Protein AF-A0AB37DL74-F1 (afdb_monomer)

Radius of gyration: 13.84 Å; Cα contacts (8 Å, |Δi|>4): 69; chains: 1; bounding box: 31×26×39 Å

Nearest PDB structures (foldseek):
  4nqi-assembly2_D  TM=4.774E-01  e=4.398E+00  Dictyostelium discoideum
  8px9-assembly1_B  TM=3.432E-01  e=8.573E+00  Escherichia coli

Mean predicted aligned error: 6.15 Å

Secondary structure (DSSP, 8-state):
---TTHHHHHHHHHHHTTS-HHHHHHHHHHHHHHHHHHHS-HHHHHHHHHHHHHHHTTS-HHHHHHHHHHHHHHTTT-TTHHHHHHHHHHH-HHHHHHHTT-

pLDDT: mean 83.21, std 12.65, range [34.47, 96.19]

Structure (mmCIF, N/CA/C/O backbone):
data_AF-A0AB37DL74-F1
#
_entry.id   AF-A0AB37DL74-F1
#
loop_
_atom_site.group_PDB
_atom_site.id
_atom_site.type_symbol
_atom_site.label_atom_id
_atom_site.label_alt_id
_atom_site.label_comp_id
_atom_site.label_asym_id
_atom_site.label_entity_id
_atom_site.label_seq_id
_atom_site.pdbx_PDB_ins_code
_atom_site.Cartn_x
_atom_site.Cartn_y
_atom_site.Cartn_z
_atom_site.occupancy
_atom_site.B_iso_or_equiv
_atom_site.auth_seq_id
_atom_site.auth_comp_id
_atom_site.auth_asym_id
_atom_site.auth_atom_id
_atom_site.pdbx_PDB_model_num
ATOM 1 N N . MET A 1 1 ? 14.207 -5.411 -26.089 1.00 34.47 1 MET A N 1
ATOM 2 C CA . MET A 1 1 ? 12.855 -6.008 -26.113 1.00 34.47 1 MET A CA 1
ATOM 3 C C . 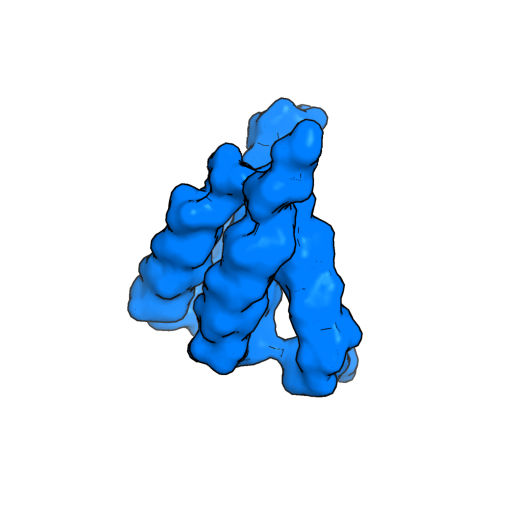MET A 1 1 ? 12.403 -6.090 -24.657 1.00 34.47 1 MET A C 1
AT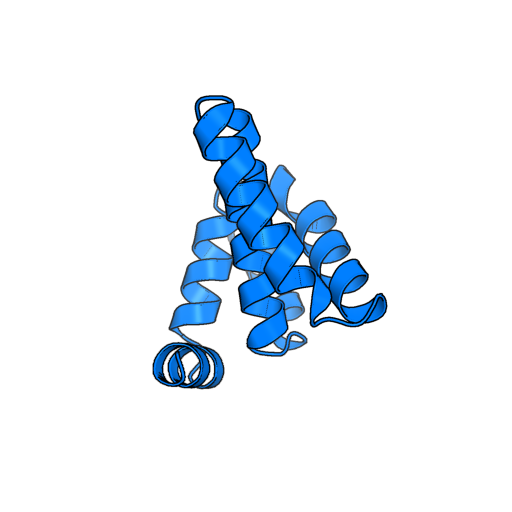OM 5 O O . MET A 1 1 ? 12.766 -7.039 -23.984 1.00 34.47 1 MET A O 1
ATOM 9 N N . ASN A 1 2 ? 11.749 -5.042 -24.133 1.00 41.97 2 ASN A N 1
ATOM 10 C CA . ASN A 1 2 ? 11.287 -4.991 -22.735 1.00 41.97 2 ASN A CA 1
ATOM 11 C C . ASN A 1 2 ? 9.992 -5.801 -22.609 1.00 41.97 2 ASN A C 1
ATOM 13 O O . ASN A 1 2 ? 8.898 -5.262 -22.754 1.00 41.97 2 ASN A O 1
ATOM 17 N N . ILE A 1 3 ? 10.126 -7.109 -22.409 1.00 47.41 3 ILE A N 1
ATOM 18 C CA . ILE A 1 3 ? 8.995 -8.006 -22.117 1.00 47.41 3 ILE A CA 1
ATOM 19 C C . ILE A 1 3 ? 8.638 -7.973 -20.616 1.00 47.41 3 ILE A C 1
ATOM 21 O O . ILE A 1 3 ? 7.583 -8.445 -20.221 1.00 47.41 3 ILE A O 1
ATOM 25 N N . GLU A 1 4 ? 9.434 -7.290 -19.788 1.00 55.28 4 GLU A N 1
ATOM 26 C CA . GLU A 1 4 ? 9.297 -7.264 -18.322 1.00 55.28 4 GLU A CA 1
ATOM 27 C C . GLU A 1 4 ? 8.129 -6.426 -17.769 1.00 55.28 4 GLU A C 1
ATOM 29 O O . GLU A 1 4 ? 7.935 -6.378 -16.561 1.00 55.28 4 GLU A O 1
ATOM 34 N N . SER A 1 5 ? 7.319 -5.762 -18.598 1.00 63.59 5 SER A N 1
ATOM 35 C CA . SER A 1 5 ? 6.305 -4.830 -18.074 1.00 63.59 5 SER A CA 1
ATOM 36 C C . SER A 1 5 ? 4.886 -5.402 -18.037 1.00 63.59 5 SER A C 1
ATOM 38 O O . SER A 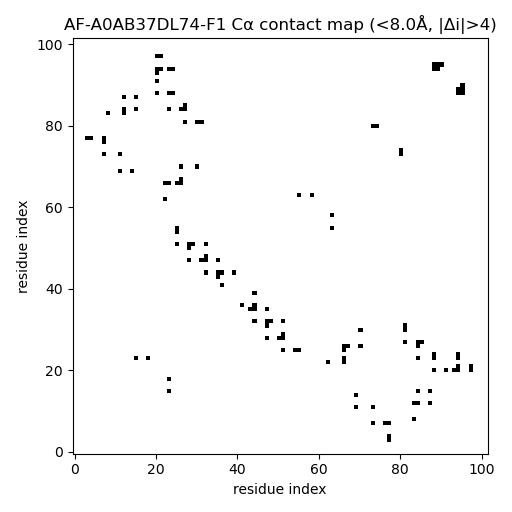1 5 ? 4.207 -5.251 -17.033 1.00 63.59 5 SER A O 1
ATOM 40 N N . LYS A 1 6 ? 4.392 -6.062 -19.094 1.00 75.56 6 LYS A N 1
ATOM 41 C CA . LYS A 1 6 ? 2.948 -6.376 -19.189 1.00 75.56 6 LYS A CA 1
ATOM 42 C C . LYS A 1 6 ? 2.491 -7.502 -18.261 1.00 75.56 6 LYS A C 1
ATOM 44 O O . LYS A 1 6 ? 1.425 -7.382 -17.667 1.00 75.56 6 LYS A O 1
ATOM 49 N N . GLU A 1 7 ? 3.280 -8.564 -18.133 1.00 83.31 7 GLU A N 1
ATOM 50 C CA . GLU A 1 7 ? 2.946 -9.702 -17.264 1.00 83.31 7 GLU A CA 1
ATOM 51 C C . GLU A 1 7 ? 3.015 -9.303 -15.788 1.00 83.31 7 GLU A C 1
ATOM 53 O O . GLU A 1 7 ? 2.071 -9.536 -15.043 1.00 83.31 7 GLU A O 1
ATOM 58 N N . VAL A 1 8 ? 4.067 -8.581 -15.392 1.00 83.81 8 VAL A N 1
ATOM 59 C CA . VAL A 1 8 ? 4.230 -8.084 -14.017 1.00 83.81 8 VAL A CA 1
ATOM 60 C C . VAL A 1 8 ? 3.144 -7.063 -13.652 1.00 83.81 8 VAL A C 1
ATOM 62 O O . VAL A 1 8 ? 2.627 -7.091 -12.536 1.00 83.81 8 VAL A O 1
ATOM 65 N N . ILE A 1 9 ? 2.743 -6.196 -14.593 1.00 84.56 9 ILE A N 1
ATOM 66 C CA . ILE A 1 9 ? 1.599 -5.289 -14.404 1.00 84.56 9 ILE A CA 1
ATOM 67 C C . ILE A 1 9 ? 0.308 -6.087 -14.208 1.00 84.56 9 ILE A C 1
ATOM 69 O O . ILE A 1 9 ? -0.448 -5.788 -13.289 1.00 84.56 9 ILE A O 1
ATOM 73 N N . PHE A 1 10 ? 0.060 -7.113 -15.026 1.00 87.50 10 PHE A N 1
ATOM 74 C CA . PHE A 1 10 ? -1.134 -7.949 -14.900 1.00 87.50 10 PHE A CA 1
ATOM 75 C C . PHE A 1 10 ? -1.174 -8.722 -13.570 1.00 87.50 10 PHE A C 1
ATOM 77 O O . PHE A 1 10 ? -2.228 -8.807 -12.936 1.00 87.50 10 PHE A O 1
ATOM 84 N N . GLU A 1 11 ? -0.036 -9.250 -13.113 1.00 90.06 11 GLU A N 1
ATOM 85 C CA . GLU A 1 11 ? 0.102 -9.887 -11.796 1.00 90.06 11 GLU A CA 1
ATOM 86 C C . GLU A 1 11 ? -0.187 -8.906 -10.651 1.00 90.06 11 GLU A C 1
ATOM 88 O O . GLU A 1 11 ? -0.906 -9.251 -9.705 1.00 90.06 11 GLU A O 1
ATOM 93 N N . LEU A 1 12 ? 0.332 -7.673 -10.740 1.00 90.12 12 LEU A N 1
ATOM 94 C CA . LEU A 1 12 ? 0.022 -6.634 -9.762 1.00 90.12 12 LEU A CA 1
ATOM 95 C C . LEU A 1 12 ? -1.474 -6.312 -9.784 1.00 90.12 12 LEU A C 1
ATOM 97 O O . LEU A 1 12 ? -2.112 -6.347 -8.738 1.00 90.12 12 LEU A O 1
ATOM 101 N N . GLU A 1 13 ? -2.043 -5.996 -10.948 1.00 88.56 13 GLU A N 1
ATOM 102 C CA . GLU A 1 13 ? -3.462 -5.646 -11.070 1.00 88.56 13 GLU A CA 1
ATOM 103 C C . GLU A 1 13 ? -4.363 -6.767 -10.544 1.00 88.56 13 GLU A C 1
ATOM 105 O O . GLU A 1 13 ? -5.367 -6.489 -9.894 1.00 88.56 13 GLU A O 1
ATOM 110 N N . SER A 1 14 ? -3.990 -8.029 -10.774 1.00 90.50 14 SER A N 1
ATOM 111 C CA . SER A 1 14 ? -4.696 -9.188 -10.223 1.00 90.50 14 SER A CA 1
ATOM 112 C C . SER A 1 14 ? -4.623 -9.218 -8.697 1.00 90.50 14 SER A C 1
ATOM 114 O O . SER A 1 14 ? -5.651 -9.389 -8.050 1.00 90.50 14 SER A O 1
ATOM 116 N N . SER A 1 15 ? -3.447 -8.957 -8.119 1.00 91.31 15 SER A N 1
ATOM 117 C CA . SER A 1 15 ? -3.269 -8.860 -6.663 1.00 91.31 15 SER A CA 1
ATOM 118 C C . SER A 1 15 ? -4.085 -7.706 -6.063 1.00 91.31 15 SER A C 1
ATOM 120 O O . SER A 1 15 ? -4.698 -7.858 -5.011 1.00 91.31 15 SER A O 1
ATOM 122 N N . LEU A 1 16 ? -4.145 -6.555 -6.743 1.00 90.12 16 LEU A N 1
ATOM 123 C CA . LEU A 1 16 ? -4.886 -5.369 -6.296 1.00 90.12 16 LEU A CA 1
ATOM 124 C C . LEU A 1 16 ? -6.411 -5.560 -6.306 1.00 90.12 16 LEU A C 1
ATOM 126 O O . LEU A 1 16 ? -7.105 -4.880 -5.551 1.00 90.12 16 LEU A O 1
ATOM 130 N N . ARG A 1 17 ? -6.951 -6.487 -7.109 1.00 89.00 17 ARG A N 1
ATOM 131 C CA . ARG A 1 17 ? -8.391 -6.827 -7.097 1.00 89.00 17 ARG A CA 1
ATOM 132 C C . ARG A 1 17 ? -8.856 -7.426 -5.784 1.00 89.00 17 ARG A C 1
ATOM 134 O O . ARG A 1 17 ? -10.034 -7.337 -5.461 1.00 89.00 17 ARG A O 1
ATOM 141 N N . GLU A 1 18 ? -7.944 -8.021 -5.029 1.00 90.50 18 GLU A N 1
ATOM 142 C CA . GLU A 1 18 ? -8.264 -8.581 -3.723 1.00 90.50 18 GLU A CA 1
ATOM 143 C C . GLU A 1 18 ? -8.298 -7.510 -2.630 1.00 90.50 18 GLU A C 1
ATOM 145 O O . GLU A 1 18 ? -8.711 -7.806 -1.511 1.00 90.50 18 GLU A O 1
ATOM 150 N N . PHE A 1 19 ? -7.820 -6.292 -2.899 1.00 90.62 19 PHE A N 1
ATOM 151 C CA . PHE A 1 19 ? -7.715 -5.231 -1.904 1.00 90.62 19 PHE A CA 1
ATOM 152 C C . PHE A 1 19 ? -9.025 -4.457 -1.808 1.00 90.62 19 PHE A C 1
ATOM 154 O O . PHE A 1 19 ? -9.635 -4.079 -2.807 1.00 90.62 19 PHE A O 1
ATOM 161 N N . THR A 1 20 ? -9.413 -4.140 -0.580 1.00 90.69 20 THR A N 1
ATOM 162 C CA . THR A 1 20 ? -10.414 -3.105 -0.323 1.00 90.69 20 THR A CA 1
ATOM 163 C C . THR A 1 20 ? -9.838 -1.719 -0.639 1.00 90.69 20 THR A C 1
ATOM 165 O O . THR A 1 20 ? -8.622 -1.518 -0.607 1.00 90.69 20 THR A O 1
ATOM 168 N N . ALA A 1 21 ? -10.692 -0.727 -0.908 1.00 88.12 21 ALA A N 1
ATOM 169 C CA . ALA A 1 21 ? -10.234 0.642 -1.170 1.00 88.12 21 ALA A CA 1
ATOM 170 C C . ALA A 1 21 ? -9.309 1.217 -0.064 1.00 88.12 21 ALA A C 1
ATOM 172 O O . ALA A 1 21 ? -8.269 1.777 -0.421 1.00 88.12 21 ALA A O 1
ATOM 173 N N . PRO A 1 22 ? -9.584 1.019 1.245 1.00 90.75 22 PRO A N 1
ATOM 174 C CA . PRO A 1 22 ? -8.654 1.411 2.307 1.00 90.75 22 PRO A CA 1
ATOM 175 C C . PRO A 1 22 ? -7.300 0.682 2.244 1.00 90.75 22 PRO A C 1
ATOM 177 O O . PRO A 1 22 ? -6.257 1.275 2.506 1.00 90.75 22 PRO A O 1
ATOM 180 N N . GLU A 1 23 ? -7.270 -0.602 1.873 1.00 93.00 23 GLU A N 1
ATOM 181 C CA . GLU A 1 23 ? -6.007 -1.344 1.736 1.00 93.00 23 GLU A CA 1
ATOM 182 C C . GLU A 1 23 ? -5.180 -0.850 0.540 1.00 93.00 23 GLU A C 1
ATOM 184 O O . GLU A 1 23 ? -3.950 -0.808 0.621 1.00 93.00 23 GLU A O 1
ATOM 189 N N . VAL A 1 24 ? -5.831 -0.441 -0.556 1.00 91.94 24 VAL A N 1
ATOM 190 C CA . VAL A 1 24 ? -5.156 0.209 -1.694 1.00 91.94 24 VAL A CA 1
ATOM 191 C C . VAL A 1 24 ? -4.551 1.547 -1.264 1.00 91.94 24 VAL A C 1
ATOM 193 O O . VAL A 1 24 ? -3.405 1.840 -1.608 1.00 91.94 24 VAL A O 1
ATOM 196 N N . GLU A 1 25 ? -5.270 2.341 -0.467 1.00 90.25 25 GLU A N 1
ATOM 197 C CA . GLU A 1 25 ? -4.737 3.585 0.099 1.00 90.25 25 GLU A CA 1
ATOM 198 C C . GLU A 1 25 ? -3.535 3.327 1.020 1.00 90.25 25 GLU A C 1
ATOM 200 O O . GLU A 1 25 ? -2.502 3.990 0.903 1.00 90.25 25 GLU A O 1
ATOM 205 N N . LEU A 1 26 ? -3.626 2.311 1.883 1.00 93.44 26 LEU A N 1
ATOM 206 C CA . LEU A 1 26 ? -2.528 1.908 2.759 1.00 93.44 26 LEU A CA 1
ATOM 207 C C . LEU A 1 26 ? -1.282 1.511 1.947 1.00 93.44 26 LEU A C 1
ATOM 209 O O . LEU A 1 26 ? -0.165 1.878 2.322 1.00 93.44 26 LEU A O 1
ATOM 213 N N . LEU A 1 27 ? -1.458 0.810 0.821 1.00 93.81 27 LEU A N 1
ATOM 214 C CA . LEU A 1 27 ? -0.370 0.469 -0.099 1.00 93.81 27 LEU A CA 1
ATOM 215 C C . LEU A 1 27 ? 0.232 1.713 -0.766 1.00 93.81 27 LEU A C 1
ATOM 217 O O . LEU A 1 27 ? 1.457 1.828 -0.827 1.00 93.81 27 LEU A O 1
ATOM 221 N N . LEU A 1 28 ? -0.587 2.667 -1.214 1.00 91.44 28 LEU A N 1
ATOM 222 C CA . LEU A 1 28 ? -0.113 3.930 -1.792 1.00 91.44 28 LEU A CA 1
ATOM 223 C C . LEU A 1 28 ? 0.726 4.741 -0.801 1.00 91.44 28 LEU A C 1
ATOM 225 O O . LEU A 1 28 ? 1.817 5.202 -1.148 1.00 91.44 28 LEU A O 1
ATOM 229 N N . LEU A 1 29 ? 0.257 4.868 0.442 1.00 91.06 29 LEU A N 1
ATOM 230 C CA . LEU A 1 29 ? 0.997 5.534 1.514 1.00 91.06 29 LEU A CA 1
ATOM 231 C C . LEU A 1 29 ? 2.304 4.804 1.832 1.00 91.06 29 LEU A C 1
ATOM 233 O O . LEU A 1 29 ? 3.337 5.451 2.017 1.00 91.06 29 LEU A O 1
ATOM 237 N N . HIS A 1 30 ? 2.288 3.466 1.834 1.00 92.06 30 HIS A N 1
ATOM 238 C CA . HIS A 1 30 ? 3.496 2.668 2.032 1.00 92.06 30 HIS A CA 1
ATOM 239 C C . HIS A 1 30 ? 4.542 2.937 0.940 1.00 92.06 30 HIS A C 1
ATOM 241 O O . HIS A 1 30 ? 5.708 3.174 1.258 1.00 92.06 30 HIS A O 1
ATOM 247 N N . CYS A 1 31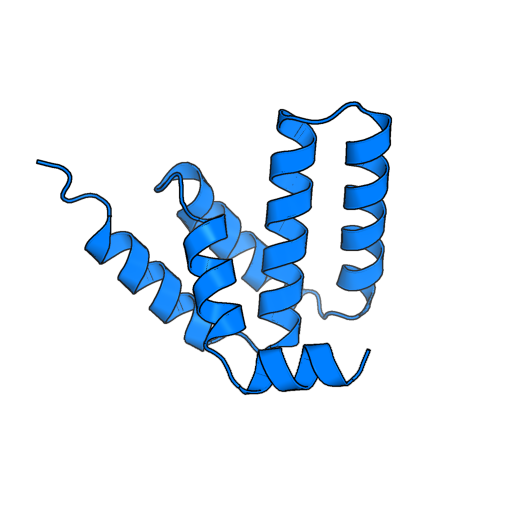 ? 4.121 2.988 -0.328 1.00 89.25 31 CYS A N 1
ATOM 248 C CA . CYS A 1 31 ? 4.996 3.326 -1.454 1.00 89.25 31 CYS A CA 1
ATOM 249 C C . CYS A 1 31 ? 5.584 4.722 -1.320 1.00 89.25 31 CYS A C 1
ATOM 251 O O . CYS A 1 31 ? 6.781 4.924 -1.526 1.00 89.25 31 CYS A O 1
ATOM 253 N N . TYR A 1 32 ? 4.733 5.690 -0.983 1.00 86.56 32 TYR A N 1
ATOM 254 C CA . TYR A 1 32 ? 5.140 7.078 -0.879 1.00 86.56 32 TYR A CA 1
ATOM 255 C C . TYR A 1 32 ? 6.182 7.258 0.227 1.00 86.56 32 TYR A C 1
ATOM 257 O O . TYR A 1 32 ? 7.219 7.879 -0.004 1.00 86.56 32 TYR A O 1
ATOM 265 N N . TYR A 1 33 ? 5.960 6.659 1.399 1.00 86.94 33 TYR A N 1
ATOM 266 C CA . TYR A 1 33 ? 6.935 6.629 2.488 1.00 86.94 33 TYR A CA 1
ATOM 267 C C . TYR A 1 33 ? 8.247 5.941 2.071 1.00 86.94 33 TYR A C 1
ATOM 269 O O . TYR A 1 33 ? 9.313 6.540 2.217 1.00 86.94 33 TYR A O 1
ATOM 277 N N . ALA A 1 34 ? 8.186 4.737 1.496 1.00 86.62 34 ALA A N 1
ATOM 278 C CA . ALA A 1 34 ? 9.382 3.981 1.126 1.00 86.62 34 ALA A CA 1
ATOM 279 C C . ALA A 1 34 ? 10.227 4.692 0.052 1.00 86.62 34 ALA A C 1
ATOM 281 O O . ALA A 1 34 ? 11.458 4.647 0.083 1.00 86.62 34 ALA A O 1
ATOM 282 N N . ASN A 1 35 ? 9.585 5.402 -0.880 1.00 83.38 35 ASN A N 1
ATOM 283 C CA . ASN A 1 35 ? 10.289 6.236 -1.851 1.00 83.38 35 ASN A CA 1
ATOM 284 C C . ASN A 1 35 ? 10.832 7.530 -1.215 1.00 83.38 35 ASN A C 1
ATOM 286 O O . ASN A 1 35 ? 11.937 7.972 -1.533 1.00 83.38 35 ASN A O 1
ATOM 290 N N . SER A 1 36 ? 10.090 8.113 -0.268 1.00 80.75 36 SER A N 1
ATOM 291 C CA . SER A 1 36 ? 10.511 9.302 0.484 1.00 80.75 36 SER A CA 1
ATOM 292 C C . SER A 1 36 ? 11.790 9.062 1.284 1.00 80.75 36 SER A C 1
ATOM 294 O O . SER A 1 36 ? 12.639 9.949 1.334 1.00 80.75 36 SER A O 1
ATOM 296 N N . GLU A 1 37 ? 11.966 7.873 1.868 1.00 79.19 37 GLU A N 1
ATOM 297 C CA . GLU A 1 37 ? 13.205 7.499 2.570 1.00 79.19 37 GLU A CA 1
ATOM 298 C C . GLU A 1 37 ? 14.438 7.497 1.660 1.00 79.19 37 GLU A C 1
ATOM 300 O O . GLU A 1 37 ? 15.546 7.742 2.136 1.00 79.19 37 GLU A O 1
ATOM 305 N N . LYS A 1 38 ? 14.255 7.255 0.357 1.00 77.50 38 LYS A N 1
ATOM 306 C CA . LYS A 1 38 ? 15.344 7.216 -0.627 1.00 77.50 38 LYS A CA 1
ATOM 307 C C . LYS A 1 38 ? 15.667 8.591 -1.217 1.00 77.50 38 LYS A C 1
ATOM 309 O O . LYS A 1 38 ? 16.809 8.819 -1.602 1.00 77.50 38 LYS A O 1
ATOM 314 N N . GLN A 1 39 ? 14.677 9.484 -1.325 1.00 75.00 39 GLN A N 1
ATOM 315 C CA . GLN A 1 39 ? 14.787 10.705 -2.142 1.00 75.00 39 GLN A CA 1
ATOM 316 C C . GLN A 1 39 ? 14.674 12.027 -1.368 1.00 75.00 39 GLN A C 1
ATOM 318 O O . GLN A 1 39 ? 15.127 13.059 -1.863 1.00 75.00 39 GLN A O 1
ATOM 323 N N . LEU A 1 40 ? 14.055 12.044 -0.183 1.00 76.94 40 LEU A N 1
ATOM 324 C CA . LEU A 1 40 ? 13.766 13.286 0.541 1.00 76.94 40 LEU A CA 1
ATOM 325 C C . LEU A 1 40 ? 14.754 13.557 1.680 1.00 76.94 40 LEU A C 1
ATOM 327 O O . LEU A 1 40 ? 15.476 12.686 2.160 1.00 76.94 40 LEU A O 1
ATOM 331 N N . THR A 1 41 ? 14.749 14.802 2.165 1.00 79.12 41 THR A N 1
ATOM 332 C CA . THR A 1 41 ? 15.442 15.155 3.408 1.00 79.12 41 THR A CA 1
ATOM 333 C C . THR A 1 41 ? 14.853 14.374 4.587 1.00 79.12 41 THR A C 1
ATOM 335 O O . THR A 1 41 ? 13.654 14.081 4.619 1.00 79.12 41 THR A O 1
ATOM 338 N N . LYS A 1 42 ? 15.680 14.090 5.606 1.00 78.00 42 LYS A N 1
ATOM 339 C CA . LYS A 1 42 ? 15.280 13.315 6.799 1.00 78.00 42 LYS A CA 1
ATOM 340 C C . LYS A 1 42 ? 13.978 13.813 7.447 1.00 78.00 42 LYS A C 1
ATOM 342 O O . LYS A 1 42 ? 13.189 12.999 7.913 1.00 78.00 42 LYS A O 1
ATOM 347 N N . SER A 1 43 ? 13.730 15.128 7.440 1.00 81.00 43 SER A N 1
ATOM 348 C CA . SER A 1 43 ? 12.511 15.727 8.005 1.00 81.00 43 SER A CA 1
ATOM 349 C C . SER A 1 43 ? 11.245 15.333 7.237 1.00 81.00 43 SER A C 1
ATOM 351 O O . SER A 1 43 ? 10.272 14.894 7.840 1.00 81.00 43 SER A O 1
ATOM 353 N N . ARG A 1 44 ? 11.262 15.436 5.902 1.00 79.81 44 ARG A N 1
ATOM 354 C CA . ARG A 1 44 ? 10.093 15.118 5.063 1.00 79.81 44 ARG A CA 1
ATOM 355 C C . ARG A 1 44 ? 9.812 13.617 5.019 1.00 79.81 44 ARG A C 1
ATOM 357 O O . ARG A 1 44 ? 8.657 13.207 5.046 1.00 79.81 44 ARG A O 1
ATOM 364 N N . ALA A 1 45 ? 10.858 12.790 5.015 1.00 83.00 45 ALA A N 1
ATOM 365 C CA . ALA A 1 45 ? 10.696 11.343 5.138 1.00 83.00 45 ALA A CA 1
ATOM 366 C C . ALA A 1 45 ? 10.036 10.954 6.477 1.00 83.00 45 ALA A C 1
ATOM 368 O O . ALA A 1 45 ? 9.162 10.088 6.505 1.00 83.00 45 ALA A O 1
ATOM 369 N N . ALA A 1 46 ? 10.388 11.632 7.578 1.00 86.19 46 ALA A N 1
ATOM 370 C CA . ALA A 1 46 ? 9.785 11.394 8.890 1.00 86.19 46 ALA A CA 1
ATOM 371 C C . ALA A 1 46 ? 8.297 11.785 8.949 1.00 86.19 46 ALA A C 1
ATOM 373 O O . ALA A 1 46 ? 7.501 11.058 9.543 1.00 86.19 46 ALA A O 1
ATOM 374 N N . GLU A 1 47 ? 7.901 12.886 8.305 1.00 88.38 47 GLU A N 1
ATOM 375 C CA . GLU A 1 47 ? 6.489 13.281 8.186 1.00 88.38 47 GLU A CA 1
ATOM 376 C C . GLU A 1 47 ? 5.667 12.211 7.461 1.00 88.38 47 GLU A C 1
ATOM 378 O O . GLU A 1 47 ? 4.605 11.811 7.934 1.00 88.38 47 GLU A O 1
ATOM 383 N N . LYS A 1 48 ? 6.198 11.678 6.359 1.00 86.31 48 LYS A N 1
ATOM 384 C CA . LYS A 1 48 ? 5.517 10.656 5.555 1.00 86.31 48 LYS A CA 1
ATOM 385 C C . LYS A 1 48 ? 5.466 9.296 6.219 1.00 86.31 48 LYS A C 1
ATOM 387 O O . LYS A 1 48 ? 4.449 8.610 6.141 1.00 86.31 48 LYS A O 1
ATOM 392 N N . LYS A 1 49 ? 6.507 8.951 6.972 1.00 89.50 49 LYS A N 1
ATOM 393 C CA . LYS A 1 49 ? 6.467 7.802 7.871 1.00 89.50 49 LYS A CA 1
ATOM 394 C C . LYS A 1 49 ? 5.369 7.951 8.924 1.00 89.50 49 LYS A C 1
ATOM 396 O O . LYS A 1 49 ? 4.622 7.008 9.155 1.00 89.50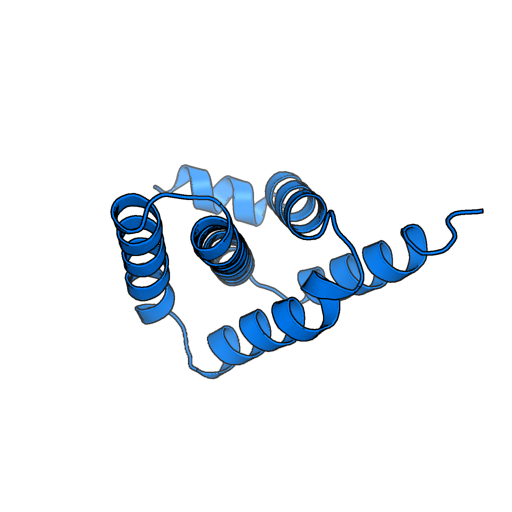 49 LYS A O 1
ATOM 401 N N . LYS A 1 50 ? 5.248 9.131 9.542 1.00 91.75 50 LYS A N 1
ATOM 402 C CA . LYS A 1 50 ? 4.226 9.403 10.563 1.00 91.75 50 LYS A CA 1
ATOM 403 C C . LYS A 1 50 ? 2.811 9.291 9.992 1.00 91.75 50 LYS A C 1
ATOM 405 O O . LYS A 1 50 ? 1.953 8.710 10.647 1.00 91.75 50 LYS A O 1
ATOM 410 N N . GLU A 1 51 ? 2.577 9.823 8.795 1.00 90.38 51 GLU A N 1
ATOM 411 C CA . GLU A 1 51 ? 1.304 9.704 8.072 1.00 90.38 51 GLU A CA 1
ATOM 412 C C . GLU A 1 51 ? 0.936 8.231 7.830 1.00 90.38 51 GLU A C 1
ATOM 414 O O . GLU A 1 51 ? -0.136 7.785 8.244 1.00 90.38 51 GLU A O 1
ATOM 419 N N . TYR A 1 52 ? 1.870 7.448 7.279 1.00 92.06 52 TYR A N 1
ATOM 420 C CA . TYR A 1 52 ? 1.696 6.009 7.080 1.00 92.06 52 TYR A CA 1
ATOM 421 C C . TYR A 1 52 ? 1.433 5.262 8.399 1.00 92.06 52 TYR A C 1
ATOM 423 O O . TYR A 1 52 ? 0.482 4.489 8.488 1.00 92.06 52 TYR A O 1
ATOM 431 N N . ASP A 1 53 ? 2.230 5.511 9.442 1.00 93.19 53 ASP A N 1
ATOM 432 C CA . ASP A 1 53 ? 2.090 4.846 10.742 1.00 93.19 53 ASP A CA 1
ATOM 433 C C . ASP A 1 53 ? 0.767 5.191 11.441 1.00 93.19 53 ASP A C 1
ATOM 435 O O . ASP A 1 53 ? 0.226 4.351 12.161 1.00 93.19 53 ASP A O 1
ATOM 439 N N . LEU A 1 54 ? 0.235 6.403 11.252 1.00 93.75 54 LEU A N 1
ATOM 440 C CA . LEU A 1 54 ? -1.075 6.793 11.776 1.00 93.75 54 LEU A CA 1
ATOM 441 C C . LEU A 1 54 ? -2.202 6.069 11.043 1.00 93.75 54 LEU A C 1
ATOM 443 O O . LEU A 1 54 ? -3.038 5.456 11.703 1.00 93.75 54 LEU A O 1
ATOM 447 N N . TYR A 1 55 ? -2.195 6.090 9.709 1.00 92.06 55 TYR A N 1
ATOM 448 C CA . TYR A 1 55 ? -3.234 5.449 8.900 1.00 92.06 55 TYR A CA 1
ATOM 449 C C . TYR A 1 55 ? -3.263 3.928 9.111 1.00 92.06 55 TYR A C 1
ATOM 451 O O . TYR A 1 55 ? -4.312 3.330 9.345 1.00 92.06 55 TYR A O 1
ATOM 459 N N . LYS A 1 56 ? -2.080 3.307 9.163 1.00 93.88 56 LYS A N 1
ATOM 460 C CA . LYS A 1 56 ? -1.883 1.874 9.411 1.00 93.88 56 LYS A CA 1
ATOM 461 C C . LYS A 1 56 ? -2.520 1.370 10.715 1.00 93.88 56 LYS A C 1
ATOM 463 O O . LYS A 1 56 ? -2.854 0.191 10.791 1.00 93.88 56 LYS A O 1
ATOM 468 N N . LYS A 1 57 ? -2.701 2.213 11.743 1.00 94.06 57 LYS A N 1
ATOM 469 C CA . LYS A 1 57 ? -3.316 1.801 13.025 1.00 94.06 57 LYS A CA 1
ATOM 470 C C . LYS A 1 57 ? -4.778 1.379 12.895 1.00 94.06 57 LYS A C 1
ATOM 472 O O . LYS A 1 57 ? -5.253 0.641 13.751 1.00 94.06 57 LYS A O 1
ATOM 477 N N . SER A 1 58 ? -5.467 1.825 11.849 1.00 93.00 58 SER A N 1
ATOM 478 C CA . SER A 1 58 ? -6.872 1.494 11.597 1.00 93.00 58 SER A CA 1
ATOM 479 C C . SER A 1 58 ? -7.068 0.119 10.945 1.00 93.00 58 SER A C 1
ATOM 481 O O . SER A 1 58 ? -8.202 -0.270 10.682 1.00 93.00 58 SER A O 1
ATOM 483 N N . PHE A 1 59 ? -5.986 -0.619 10.674 1.00 94.69 59 PHE A N 1
ATOM 484 C CA . PHE A 1 59 ? -6.014 -1.883 9.941 1.00 94.69 59 PHE A CA 1
ATOM 485 C C . PHE A 1 59 ? -5.652 -3.073 10.825 1.00 94.69 59 PHE A C 1
ATOM 487 O O . PHE A 1 59 ? -4.873 -2.971 11.775 1.00 94.69 59 PHE A O 1
ATOM 494 N N . THR A 1 60 ? -6.1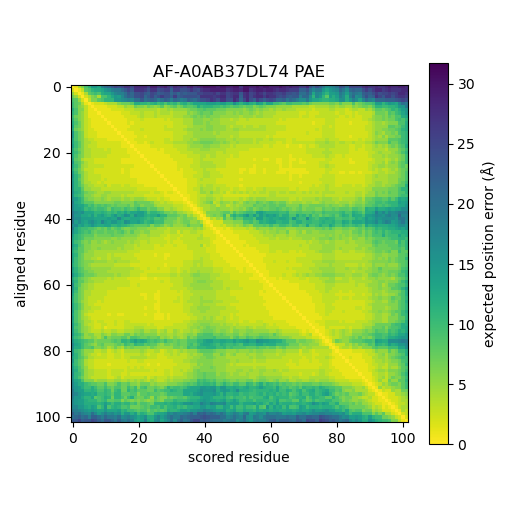87 -4.239 10.467 1.00 96.19 60 THR A N 1
ATOM 495 C CA . THR A 1 60 ? -5.804 -5.512 11.082 1.00 96.19 60 THR A CA 1
ATOM 496 C C . THR A 1 60 ? -4.372 -5.888 10.692 1.00 96.19 60 THR A C 1
ATOM 498 O O . THR A 1 60 ? -3.837 -5.436 9.675 1.00 96.19 60 THR A O 1
ATOM 501 N N . GLN A 1 61 ? -3.729 -6.759 11.480 1.00 94.31 61 GLN A N 1
ATOM 502 C CA . GLN A 1 61 ? -2.406 -7.275 11.109 1.00 94.31 61 GLN A CA 1
ATOM 503 C C . GLN A 1 61 ? -2.416 -8.019 9.769 1.00 94.31 61 GLN A C 1
ATOM 505 O O . GLN A 1 61 ? -1.427 -7.954 9.044 1.00 94.31 61 GLN A O 1
ATOM 510 N N . GLU A 1 62 ? -3.524 -8.678 9.432 1.00 95.12 62 GLU A N 1
ATOM 511 C CA . GLU A 1 62 ? -3.702 -9.378 8.161 1.00 95.12 62 GLU A CA 1
ATOM 512 C C . GLU A 1 62 ? -3.636 -8.413 6.970 1.00 95.12 62 GLU A C 1
ATOM 514 O O . GLU A 1 62 ? -2.803 -8.600 6.083 1.00 95.12 62 GLU A O 1
ATOM 519 N N . SER A 1 63 ? -4.412 -7.324 6.991 1.00 93.06 63 SER A N 1
ATOM 520 C CA . SER A 1 63 ? -4.379 -6.293 5.944 1.00 93.06 63 SER A CA 1
ATOM 521 C C . SER A 1 63 ? -2.998 -5.645 5.815 1.00 93.06 63 SER A C 1
ATOM 523 O O . SER A 1 63 ? -2.495 -5.431 4.711 1.00 93.0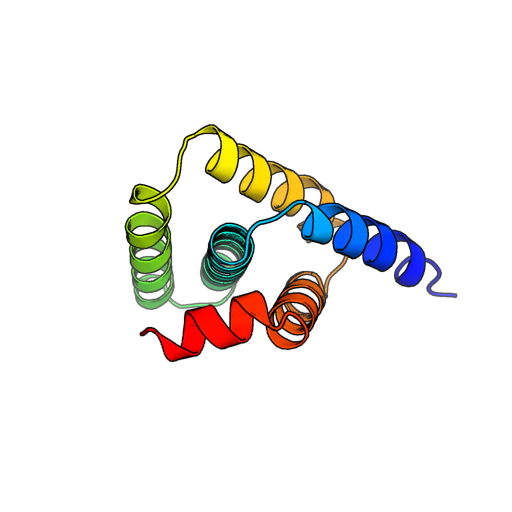6 63 SER A O 1
ATOM 525 N N . ILE A 1 64 ? -2.331 -5.382 6.944 1.00 94.31 64 ILE A N 1
ATOM 526 C CA . ILE A 1 64 ? -0.968 -4.830 6.954 1.00 94.31 64 ILE A CA 1
ATOM 527 C C . ILE A 1 64 ? 0.025 -5.807 6.312 1.00 94.31 64 ILE A C 1
ATOM 529 O O . ILE A 1 64 ? 0.903 -5.387 5.553 1.00 94.31 64 ILE A O 1
ATOM 533 N N . LEU A 1 65 ? -0.077 -7.099 6.632 1.00 95.31 65 LEU A N 1
ATOM 534 C CA . LEU A 1 65 ? 0.795 -8.128 6.074 1.00 95.31 65 LEU A CA 1
ATOM 535 C C . LEU A 1 65 ? 0.558 -8.283 4.570 1.00 95.31 65 LEU A C 1
ATOM 537 O O . LEU A 1 65 ? 1.520 -8.329 3.809 1.00 95.31 65 LEU A O 1
ATOM 541 N N . LYS A 1 66 ? -0.704 -8.272 4.138 1.00 94.25 66 LYS A N 1
ATOM 542 C CA . LYS A 1 66 ? -1.097 -8.315 2.728 1.00 94.25 66 LYS A CA 1
ATOM 543 C C . LYS A 1 66 ? -0.487 -7.162 1.924 1.00 94.25 66 LYS A C 1
ATOM 545 O O . LYS A 1 66 ? 0.172 -7.412 0.916 1.00 94.25 66 LYS A O 1
ATOM 550 N N . VAL A 1 67 ? -0.612 -5.921 2.408 1.00 93.75 67 VAL A N 1
ATOM 551 C CA . VAL A 1 67 ? 0.009 -4.730 1.791 1.00 93.75 67 VAL A CA 1
ATOM 552 C C . VAL A 1 67 ? 1.524 -4.890 1.665 1.00 93.75 67 VAL A C 1
ATOM 554 O O . VAL A 1 67 ? 2.088 -4.666 0.594 1.00 93.75 67 VAL A O 1
ATOM 557 N N . LYS A 1 68 ? 2.194 -5.301 2.749 1.00 92.94 68 LYS A N 1
ATOM 558 C CA . LYS A 1 68 ? 3.652 -5.489 2.759 1.00 92.94 68 LYS A CA 1
ATOM 559 C C . LYS A 1 68 ? 4.106 -6.588 1.808 1.00 92.94 68 LYS A C 1
ATOM 561 O O . LYS A 1 68 ? 5.121 -6.416 1.141 1.00 92.94 68 LYS A O 1
ATOM 566 N N . ASN A 1 69 ? 3.374 -7.698 1.753 1.00 94.12 69 ASN A N 1
ATOM 567 C CA . ASN A 1 69 ? 3.691 -8.813 0.872 1.00 94.12 69 ASN A CA 1
ATOM 568 C C . ASN A 1 69 ? 3.621 -8.368 -0.587 1.00 94.12 69 ASN A C 1
ATOM 570 O O . ASN A 1 69 ? 4.598 -8.549 -1.303 1.00 94.12 69 ASN A O 1
ATOM 574 N N . VAL A 1 70 ? 2.540 -7.694 -0.997 1.00 93.62 70 VAL A N 1
ATOM 575 C CA . VAL A 1 70 ? 2.430 -7.153 -2.361 1.00 93.62 70 VAL A CA 1
ATOM 576 C C . VAL A 1 70 ? 3.552 -6.158 -2.647 1.00 93.62 70 VAL A C 1
ATOM 578 O O . VAL A 1 70 ? 4.245 -6.303 -3.646 1.00 93.62 70 VAL A O 1
ATOM 581 N N . TYR A 1 71 ? 3.820 -5.198 -1.762 1.00 92.44 71 TYR A N 1
ATOM 582 C CA . TYR A 1 71 ? 4.931 -4.267 -1.974 1.00 92.44 71 TYR A CA 1
ATOM 583 C C . TYR A 1 71 ? 6.273 -5.001 -2.169 1.00 92.44 71 TYR A C 1
ATOM 585 O O . TYR A 1 71 ? 6.958 -4.797 -3.171 1.00 92.44 71 TYR A O 1
ATOM 593 N N . ASN A 1 72 ? 6.631 -5.922 -1.270 1.00 91.44 72 ASN A N 1
ATOM 594 C CA . ASN A 1 72 ? 7.886 -6.675 -1.347 1.00 91.44 72 ASN A CA 1
ATOM 595 C C . ASN A 1 72 ? 7.976 -7.551 -2.603 1.00 91.44 72 ASN A C 1
ATOM 597 O O . ASN A 1 72 ? 9.033 -7.614 -3.222 1.00 91.44 72 ASN A O 1
ATOM 601 N N . SER A 1 73 ? 6.871 -8.175 -3.009 1.00 90.69 73 SER A N 1
ATOM 602 C CA . SER A 1 73 ? 6.806 -9.048 -4.183 1.00 90.69 73 SER A CA 1
ATOM 603 C C . SER A 1 73 ? 6.969 -8.324 -5.513 1.00 90.69 73 SER A C 1
ATOM 605 O O . SER A 1 73 ? 7.130 -9.005 -6.521 1.00 90.69 73 SER A O 1
ATOM 607 N N . PHE A 1 74 ? 6.895 -6.991 -5.546 1.00 88.88 74 PHE A N 1
ATOM 608 C CA . PHE A 1 74 ? 6.739 -6.243 -6.792 1.00 88.88 74 PHE A CA 1
ATOM 609 C C . PHE A 1 74 ? 7.626 -4.994 -6.911 1.00 88.88 74 PHE A C 1
ATOM 611 O O . PHE A 1 74 ? 8.090 -4.705 -8.012 1.00 88.88 74 PHE A O 1
ATOM 618 N N . HIS A 1 75 ? 7.919 -4.276 -5.821 1.00 85.06 75 HIS A N 1
ATOM 619 C CA . HIS A 1 75 ? 8.579 -2.962 -5.890 1.00 85.06 75 HIS A CA 1
ATOM 620 C C . HIS A 1 75 ? 9.999 -2.973 -6.492 1.00 85.06 75 HIS A C 1
ATOM 622 O O . HIS A 1 75 ? 10.446 -1.951 -7.006 1.00 85.06 75 HIS A O 1
ATOM 628 N N . GLU A 1 76 ? 10.708 -4.106 -6.444 1.00 82.00 76 GLU A N 1
ATOM 629 C CA . GLU A 1 76 ? 12.027 -4.273 -7.083 1.00 82.00 76 GLU A CA 1
ATOM 630 C C . GLU A 1 76 ? 11.939 -4.874 -8.489 1.00 82.00 76 GLU A C 1
ATOM 632 O O . GLU A 1 76 ? 12.869 -4.735 -9.279 1.00 82.00 76 GLU A O 1
ATOM 637 N N . ARG A 1 77 ? 10.817 -5.527 -8.822 1.00 81.69 77 ARG A N 1
ATOM 638 C CA . ARG A 1 77 ? 10.610 -6.181 -10.123 1.00 81.69 77 ARG A CA 1
ATOM 639 C C . ARG A 1 77 ? 10.199 -5.197 -11.206 1.00 81.69 77 ARG A C 1
ATOM 641 O O . ARG A 1 77 ? 10.360 -5.502 -12.382 1.00 81.69 77 ARG A O 1
ATOM 648 N N . PHE A 1 78 ? 9.658 -4.036 -10.836 1.00 76.06 78 PHE A N 1
ATOM 649 C CA . PHE A 1 78 ? 9.335 -3.002 -11.806 1.00 76.06 78 PHE A CA 1
ATOM 650 C C . PHE A 1 78 ? 9.328 -1.598 -11.205 1.00 76.06 78 PHE A C 1
ATOM 652 O O . PHE A 1 78 ? 8.755 -1.327 -10.152 1.00 76.06 78 PHE A O 1
ATOM 659 N N . HIS A 1 79 ? 9.962 -0.682 -11.934 1.00 71.94 79 HIS A N 1
ATOM 660 C CA . HIS A 1 79 ? 10.195 0.692 -11.495 1.00 71.94 79 HIS A CA 1
ATOM 661 C C . HIS A 1 79 ? 8.902 1.513 -11.346 1.00 71.94 79 HIS A C 1
ATOM 663 O O . HIS A 1 79 ? 8.816 2.370 -10.472 1.00 71.94 79 HIS A O 1
ATOM 669 N N . ASP A 1 80 ? 7.881 1.228 -12.161 1.00 75.31 80 ASP A N 1
ATOM 670 C CA . ASP A 1 80 ? 6.614 1.975 -12.187 1.00 75.31 80 ASP A CA 1
ATOM 671 C C . ASP A 1 80 ? 5.542 1.417 -11.224 1.00 75.31 80 ASP A C 1
ATOM 673 O O . ASP A 1 80 ? 4.343 1.608 -11.424 1.00 75.31 80 ASP A O 1
ATOM 677 N N . PHE A 1 81 ? 5.954 0.716 -10.157 1.00 84.94 81 PHE A N 1
ATOM 678 C CA . PHE A 1 81 ? 5.054 0.176 -9.120 1.00 84.94 81 PHE A CA 1
ATOM 679 C C . PHE A 1 81 ? 4.029 1.187 -8.643 1.00 84.94 81 PHE A C 1
ATOM 681 O O . PHE A 1 81 ? 2.821 0.951 -8.698 1.00 84.94 81 PHE A O 1
ATOM 688 N N . TYR A 1 82 ? 4.524 2.346 -8.227 1.00 85.56 82 TYR A N 1
ATOM 689 C CA . TYR A 1 82 ? 3.679 3.411 -7.730 1.00 85.56 82 TYR A CA 1
ATOM 690 C C . TYR A 1 82 ? 2.673 3.890 -8.783 1.00 85.56 82 TYR A C 1
ATOM 692 O O . TYR A 1 82 ? 1.498 4.047 -8.459 1.00 85.56 82 TYR A O 1
ATOM 700 N N . GLY A 1 83 ? 3.103 4.077 -10.036 1.00 85.62 83 GLY A N 1
ATOM 701 C CA . GLY A 1 83 ? 2.238 4.544 -11.118 1.00 85.62 83 GLY A CA 1
ATOM 702 C C . GLY A 1 83 ? 1.094 3.577 -11.411 1.00 85.62 83 GLY A C 1
ATOM 703 O O . GLY A 1 83 ? -0.046 4.006 -11.596 1.00 85.62 83 GLY A O 1
ATOM 704 N N . VAL A 1 84 ? 1.352 2.268 -11.375 1.00 86.88 84 VAL A N 1
ATOM 705 C CA . VAL A 1 84 ? 0.318 1.245 -11.595 1.00 86.88 84 VAL A CA 1
ATOM 706 C C . VAL A 1 84 ? -0.680 1.200 -10.439 1.00 86.88 84 VAL A C 1
ATOM 708 O O . VAL A 1 84 ? -1.885 1.246 -10.687 1.00 86.88 84 VAL A O 1
ATOM 711 N N . VAL A 1 85 ? -0.212 1.179 -9.185 1.00 88.06 85 VAL A N 1
ATOM 712 C CA . VAL A 1 85 ? -1.108 1.202 -8.012 1.00 88.06 85 VAL A CA 1
ATOM 713 C C . VAL A 1 85 ? -1.936 2.491 -7.990 1.00 88.06 85 VAL A C 1
ATOM 715 O O . VAL A 1 85 ? -3.142 2.446 -7.752 1.00 88.06 85 VAL A O 1
ATOM 718 N N . TYR A 1 86 ? -1.320 3.636 -8.300 1.00 87.12 86 TYR A N 1
ATOM 719 C CA . TYR A 1 86 ? -2.000 4.929 -8.382 1.00 87.12 86 TYR A CA 1
ATOM 720 C C . TYR A 1 86 ? -3.088 4.925 -9.458 1.00 87.12 86 TYR A C 1
ATOM 722 O O . TYR A 1 86 ? -4.229 5.301 -9.185 1.00 87.12 86 TYR A O 1
ATOM 730 N N . ASN A 1 87 ? -2.767 4.446 -10.662 1.00 86.69 87 ASN A N 1
ATOM 731 C CA . ASN A 1 87 ? -3.728 4.331 -11.756 1.00 86.69 87 ASN A CA 1
ATOM 732 C C . ASN A 1 87 ? -4.871 3.366 -11.422 1.00 86.69 87 ASN A C 1
ATOM 734 O O . ASN A 1 87 ? -6.020 3.658 -11.749 1.00 86.69 87 ASN A O 1
ATOM 738 N N . TYR A 1 88 ? -4.581 2.237 -10.773 1.00 85.88 88 TYR A N 1
ATOM 739 C CA . TYR A 1 88 ? -5.602 1.294 -10.320 1.00 85.88 88 TYR A CA 1
ATOM 740 C C . TYR A 1 88 ? -6.564 1.956 -9.329 1.00 85.88 88 TYR A C 1
ATOM 742 O O . TYR A 1 88 ? -7.780 1.915 -9.523 1.00 85.88 88 TYR A O 1
ATOM 750 N N . ALA A 1 89 ? -6.022 2.642 -8.320 1.00 84.25 89 ALA A N 1
ATOM 751 C CA . ALA A 1 89 ? -6.811 3.361 -7.330 1.00 84.25 89 ALA A CA 1
ATOM 752 C C . ALA A 1 89 ? -7.725 4.405 -7.997 1.00 84.25 89 ALA A C 1
ATOM 754 O O . ALA A 1 89 ? -8.929 4.407 -7.778 1.00 84.25 89 ALA A O 1
ATOM 755 N N . HIS A 1 90 ? -7.202 5.220 -8.916 1.00 80.50 90 HIS A N 1
ATOM 756 C CA . HIS A 1 90 ? -7.983 6.271 -9.586 1.00 80.50 90 HIS A CA 1
ATOM 757 C C . HIS A 1 90 ? -8.965 5.748 -10.643 1.00 80.50 90 HIS A C 1
ATOM 759 O O . HIS A 1 90 ? -9.865 6.480 -11.061 1.00 80.50 90 HIS A O 1
ATOM 765 N N . LYS A 1 91 ? -8.835 4.490 -11.075 1.00 81.25 91 LYS A N 1
ATOM 766 C CA . LYS A 1 91 ? -9.837 3.806 -11.905 1.00 81.25 91 LYS A CA 1
ATOM 767 C C . LYS A 1 91 ? -10.933 3.142 -11.067 1.00 81.25 91 LYS A C 1
ATOM 769 O O . LYS A 1 91 ? -12.046 3.017 -11.567 1.00 81.25 91 LYS A O 1
ATOM 774 N N . SER A 1 92 ? -10.643 2.764 -9.821 1.00 75.00 92 SER A N 1
ATOM 775 C CA . SER A 1 92 ? -11.602 2.150 -8.900 1.00 75.00 92 SER A CA 1
ATOM 776 C C . SER A 1 92 ? -12.613 3.173 -8.375 1.00 75.00 92 SER A C 1
ATOM 778 O O . SER A 1 92 ? -12.252 4.160 -7.733 1.00 75.00 92 SER A O 1
ATOM 780 N N . ASP A 1 93 ? 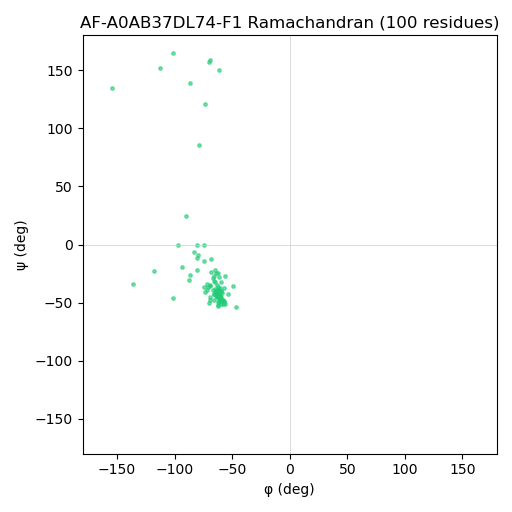-13.902 2.937 -8.624 1.00 72.38 93 ASP A N 1
ATOM 781 C CA . ASP A 1 93 ? -14.970 3.820 -8.142 1.00 72.38 93 ASP A CA 1
ATOM 782 C C . ASP A 1 93 ? -15.097 3.811 -6.612 1.00 72.38 93 ASP A C 1
ATOM 784 O O . ASP A 1 93 ? -15.449 4.831 -6.020 1.00 72.38 93 ASP A O 1
ATOM 788 N N . ASP A 1 94 ? -14.734 2.707 -5.956 1.00 70.12 94 ASP A N 1
ATOM 789 C CA . ASP A 1 94 ? -14.734 2.613 -4.494 1.00 70.12 94 ASP A CA 1
ATOM 790 C C . ASP A 1 94 ? -13.640 3.480 -3.865 1.00 70.12 94 ASP A C 1
ATOM 792 O O . ASP A 1 94 ? -13.869 4.119 -2.839 1.00 70.12 94 ASP A O 1
ATOM 796 N N . TYR A 1 95 ? -12.475 3.585 -4.508 1.00 69.44 95 TYR A N 1
ATOM 797 C CA . TYR A 1 95 ? -11.415 4.486 -4.054 1.00 69.44 95 TYR A CA 1
ATOM 798 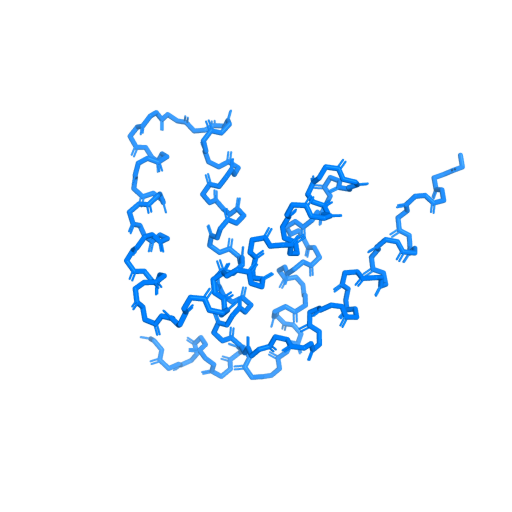C C . TYR A 1 95 ? -11.772 5.959 -4.296 1.00 69.44 95 TYR A C 1
ATOM 800 O O . TYR A 1 95 ? -11.558 6.796 -3.422 1.00 69.44 95 TYR A O 1
ATOM 808 N N . LYS A 1 96 ? -12.405 6.294 -5.430 1.00 71.06 96 LYS A N 1
ATOM 809 C CA . LYS A 1 96 ? -12.928 7.656 -5.657 1.00 71.06 96 LYS A CA 1
ATOM 810 C C . LYS A 1 96 ? -13.951 8.058 -4.593 1.00 71.06 96 LYS A C 1
ATOM 812 O O . LYS A 1 96 ? -13.919 9.188 -4.118 1.00 71.06 96 LYS A O 1
ATOM 817 N N . ARG A 1 97 ? -14.845 7.140 -4.209 1.00 67.25 97 ARG A N 1
ATOM 818 C CA . ARG A 1 97 ? -15.814 7.364 -3.123 1.00 67.25 97 ARG A CA 1
ATOM 819 C C . ARG A 1 97 ? -15.126 7.566 -1.780 1.00 67.25 97 ARG A C 1
ATOM 821 O O . ARG A 1 97 ? -15.545 8.433 -1.025 1.00 67.25 97 ARG A O 1
ATOM 828 N N . LEU A 1 98 ? -14.069 6.806 -1.507 1.00 67.12 98 LEU A N 1
ATOM 829 C CA . LEU A 1 98 ? -13.270 6.953 -0.296 1.00 67.12 98 LEU A CA 1
ATOM 830 C C . LEU A 1 98 ? -12.613 8.343 -0.205 1.00 67.12 98 LEU A C 1
ATOM 832 O O . LEU A 1 98 ? -12.699 8.982 0.838 1.00 67.12 98 LEU A O 1
ATOM 836 N N . LEU A 1 99 ? -12.056 8.854 -1.309 1.00 60.88 99 LEU A N 1
ATOM 837 C CA . LEU A 1 99 ? -11.493 10.211 -1.377 1.00 60.88 99 LEU A CA 1
ATOM 838 C C . LEU A 1 99 ? -12.539 11.328 -1.223 1.00 60.88 99 LEU A C 1
ATOM 840 O O . LEU A 1 99 ? -12.193 12.419 -0.793 1.00 60.88 99 LEU A O 1
ATOM 844 N N . MET A 1 100 ? -13.803 11.083 -1.583 1.00 57.22 100 MET A N 1
ATOM 845 C CA . MET A 1 100 ? -14.894 12.060 -1.423 1.00 57.22 100 MET A CA 1
ATOM 846 C C . MET A 1 100 ? -15.458 12.126 0.006 1.00 57.22 100 MET A C 1
ATOM 848 O O . MET A 1 100 ? -16.285 12.992 0.287 1.00 57.22 100 MET A O 1
ATOM 852 N N . LEU A 1 101 ? -15.066 11.202 0.887 1.00 46.41 101 LEU A N 1
ATOM 853 C CA . LEU A 1 101 ? -15.530 11.123 2.277 1.00 46.41 101 LEU A CA 1
ATOM 854 C C . LEU A 1 101 ? -14.561 11.771 3.286 1.00 46.41 101 LEU A C 1
ATOM 856 O O . LEU A 1 101 ? -14.857 11.763 4.482 1.00 46.41 101 LEU A O 1
ATOM 860 N N . ILE A 1 102 ? -13.434 12.316 2.816 1.00 44.38 102 ILE A N 1
ATOM 861 C CA . ILE A 1 102 ? -12.426 13.053 3.600 1.00 44.38 102 ILE A CA 1
ATOM 862 C C . ILE A 1 102 ? -12.549 14.543 3.280 1.00 44.38 102 ILE A C 1
ATOM 864 O O . ILE A 1 102 ? -12.494 15.349 4.237 1.00 44.38 102 ILE A O 1
#

Foldseek 3Di:
DCPLPPVLLVVLLVLCVVDQLLLLVLLLLVVVLVVCVVPHDPVVSVVSVVVSVVSCVVDDPVSVVSSVVSCVVRVVSDVCSNVSSVVSLVVDPSSVVVVVVD

Solvent-accessible surface area (backbone atoms only — not comparable to full-atom values): 5855 Å² total; per-residue (Å²): 134,87,71,69,52,65,63,56,49,50,54,48,55,58,58,54,68,75,47,54,52,70,51,50,50,53,38,53,39,48,49,52,26,62,49,25,67,76,74,48,57,74,69,59,21,48,52,38,42,49,52,37,60,57,59,55,68,82,51,55,70,65,59,54,49,52,40,50,50,52,46,69,74,34,56,85,74,37,90,60,45,63,59,52,55,52,53,51,43,76,68,35,67,64,33,52,53,56,64,72,74,113

Organism: NCBI:txid47770

Sequence (102 aa):
MNIESKEVIFELESSLREFTAPEVELLLLHCYYANSEKQLTKSRAAEKKKEYDLYKKSFTQESILKVKNVYNSFHERFHDFYGVVYNYAHKSDDYKRLLMLI